Protein AF-I4C276-F1 (afdb_monomer)

Radius of gyration: 31.56 Å; Cα contacts (8 Å, |Δi|>4): 184; chains: 1; bounding box: 43×58×105 Å

Foldseek 3Di:
DDDDDDDPDDDPPPPPPPPDDVVVVVVVVVVVVVVVVVVVDFDKWKAWFQDDDDQWTWGQTPQGIWTKGFPDDDPPRDGGFIWMWTDPDDFKTKTATPDPDPPDCRDDITIITTPDDCRPVD

Sequence (122 aa):
MFSFVTSKRNGSSRALRTVGTKSLISVALLILLCVALASYGTEFDSGPIESVSNNVVLVRGNKGIYELELIGPCLWCEEGLEVLITFSGILRATLTPHVKSPDSFSPRPVHVLITRDARYEE

Secondary structure (DSSP, 8-state):
-------------------SHHHHHHHHHHHHHHHHHHT----EEEEEEEEEETTEEEEEETTEEEEEEESS--SS--TT-EEEEEE-SSSEEEEEE----SSS--PPPEEEEEEEE-TT--

Solvent-accessible surface area (backbone atoms only — not comparable to full-atom values): 7442 Å² total; per-residue (Å²): 139,84,89,86,80,89,77,90,76,77,85,77,80,77,76,78,79,88,78,61,65,73,61,52,52,52,52,52,52,51,50,52,50,50,50,57,61,64,63,69,57,74,50,69,44,41,32,32,25,72,41,75,54,97,60,34,37,33,32,46,32,81,69,32,46,34,38,30,38,47,72,62,91,66,95,77,78,46,67,67,42,45,29,35,40,40,39,65,66,92,49,29,34,32,44,32,71,64,74,90,64,96,76,85,72,81,70,78,67,42,49,28,35,50,80,39,76,38,56,83,69,128

Structure (mmCIF, N/CA/C/O backbone):
data_AF-I4C276-F1
#
_entry.id   AF-I4C276-F1
#
loop_
_atom_site.group_PDB
_atom_site.id
_atom_site.type_symbol
_atom_site.label_atom_id
_atom_site.label_alt_id
_atom_site.label_comp_id
_atom_site.label_asym_id
_atom_site.label_entity_id
_atom_site.label_seq_id
_atom_site.pdbx_PDB_ins_code
_atom_site.Cartn_x
_atom_site.Cartn_y
_atom_site.Cartn_z
_atom_site.occupancy
_atom_site.B_iso_or_equiv
_atom_site.auth_seq_id
_atom_site.auth_comp_id
_atom_site.auth_asym_id
_atom_site.auth_atom_id
_atom_site.pdbx_PDB_model_num
ATOM 1 N N . MET A 1 1 ? -15.819 38.968 92.059 1.00 43.38 1 MET A N 1
ATOM 2 C CA . MET A 1 1 ? -14.597 39.457 91.387 1.00 43.38 1 MET A CA 1
ATOM 3 C C . MET A 1 1 ? -14.548 38.803 90.011 1.00 43.38 1 MET A C 1
ATOM 5 O O . MET A 1 1 ? -14.839 37.618 89.944 1.00 43.38 1 MET A O 1
ATOM 9 N N . PHE A 1 2 ? -14.231 39.591 88.977 1.00 33.69 2 PHE A N 1
ATOM 10 C CA . PHE A 1 2 ? -14.210 39.304 87.527 1.00 33.69 2 PHE A CA 1
ATOM 11 C C . PHE A 1 2 ? -15.527 39.460 86.746 1.00 33.69 2 PHE A C 1
ATOM 13 O O . PHE A 1 2 ? -16.291 38.526 86.530 1.00 33.69 2 PHE A O 1
ATOM 20 N N . SER A 1 3 ? -15.718 40.695 86.271 1.00 34.81 3 SER A N 1
ATOM 21 C CA . SER A 1 3 ? -16.473 41.043 85.066 1.00 34.81 3 SER A CA 1
ATOM 22 C C . SER A 1 3 ? -15.794 40.462 83.822 1.00 34.81 3 SER A C 1
ATOM 24 O O . SER A 1 3 ? -14.571 40.530 83.715 1.00 34.81 3 SER A O 1
ATOM 26 N N . PHE A 1 4 ? -16.578 40.009 82.842 1.00 40.28 4 PHE A N 1
ATOM 27 C CA . PHE A 1 4 ? -16.122 39.877 81.457 1.00 40.28 4 PHE A CA 1
ATOM 28 C C . PHE A 1 4 ? -17.087 40.609 80.525 1.00 40.28 4 PHE A C 1
ATOM 30 O O . PHE A 1 4 ? -18.278 40.316 80.456 1.00 40.28 4 PHE A O 1
ATOM 37 N N . VAL A 1 5 ? -16.528 41.604 79.840 1.00 40.19 5 VAL A N 1
ATOM 38 C CA . VAL A 1 5 ? -17.129 42.405 78.774 1.00 40.19 5 VAL A CA 1
ATOM 39 C C . VAL A 1 5 ? -16.464 41.991 77.457 1.00 40.19 5 VAL A C 1
ATOM 41 O O . VAL A 1 5 ? -15.285 41.635 77.439 1.00 40.19 5 VAL A O 1
ATOM 44 N N . THR A 1 6 ? -17.199 42.190 76.357 1.00 41.62 6 THR A N 1
ATOM 45 C CA . THR A 1 6 ? -16.767 42.173 74.941 1.00 41.62 6 THR A CA 1
ATOM 46 C C . THR A 1 6 ? -16.610 40.759 74.353 1.00 41.62 6 THR A C 1
ATOM 48 O O . THR A 1 6 ? -16.309 39.815 75.060 1.00 41.62 6 THR A O 1
ATOM 51 N N . SER A 1 7 ? -16.814 40.471 73.070 1.00 41.62 7 SER A N 1
ATOM 52 C CA . SER A 1 7 ? -16.931 41.289 71.867 1.00 41.62 7 SER A CA 1
ATOM 53 C C . SER A 1 7 ? -17.555 40.394 70.789 1.00 41.62 7 SER A C 1
ATOM 55 O O . SER A 1 7 ? -16.981 39.363 70.435 1.00 41.62 7 SER A O 1
ATOM 57 N N . LYS A 1 8 ? -18.732 40.742 70.262 1.00 42.78 8 LYS A N 1
ATOM 58 C CA . LYS A 1 8 ? -19.345 40.014 69.143 1.00 42.78 8 LYS A CA 1
ATOM 59 C C . LYS A 1 8 ? -18.679 40.512 67.855 1.00 42.78 8 LYS A C 1
ATOM 61 O O . LYS A 1 8 ? -19.094 41.522 67.297 1.00 42.78 8 LYS A O 1
ATOM 66 N N . ARG A 1 9 ? -17.591 39.865 67.417 1.00 45.38 9 ARG A N 1
ATOM 67 C CA . ARG A 1 9 ? -16.954 40.182 66.127 1.00 45.38 9 ARG A CA 1
ATOM 68 C C . ARG A 1 9 ? -17.796 39.622 64.984 1.00 45.38 9 ARG A C 1
ATOM 70 O O . ARG A 1 9 ? -18.025 38.419 64.897 1.00 45.38 9 ARG A O 1
ATOM 77 N N . ASN A 1 10 ? -18.234 40.541 64.129 1.00 39.88 10 ASN A N 1
ATOM 78 C CA . ASN A 1 10 ? -18.884 40.309 62.848 1.00 39.88 10 ASN A CA 1
ATOM 79 C C . ASN A 1 10 ? -18.195 39.204 62.038 1.00 39.88 10 ASN A C 1
ATOM 81 O O . ASN A 1 10 ? -16.981 39.234 61.827 1.00 39.88 10 ASN A O 1
ATOM 85 N N . GLY A 1 11 ? -19.005 38.268 61.540 1.00 42.50 11 GLY A N 1
ATOM 86 C CA . GLY A 1 11 ? -18.604 37.299 60.532 1.00 42.50 11 GLY A CA 1
ATOM 87 C C . GLY A 1 11 ? -18.184 38.017 59.254 1.00 42.50 11 GLY A C 1
ATOM 88 O O . GLY A 1 11 ? -19.011 38.571 58.534 1.00 42.50 11 GLY A O 1
ATOM 89 N N . SER A 1 12 ? -16.883 38.012 58.979 1.00 41.97 12 SER A N 1
ATOM 90 C CA . SER A 1 12 ? -16.343 38.348 57.667 1.00 41.97 12 SER A CA 1
ATOM 91 C C . SER A 1 12 ? -16.406 37.085 56.816 1.00 41.97 12 SER A C 1
ATOM 93 O O . SER A 1 12 ? -15.503 36.247 56.841 1.00 41.97 12 SER A O 1
ATOM 95 N N . SER A 1 13 ? -17.516 36.925 56.098 1.00 44.25 13 SER A N 1
ATOM 96 C CA . SER A 1 13 ? -17.659 35.931 55.040 1.00 44.25 13 SER A CA 1
ATOM 97 C C . SER A 1 13 ? -16.625 36.224 53.956 1.00 44.25 13 SER A C 1
ATOM 99 O O . SER A 1 13 ? -16.852 37.037 53.060 1.00 44.25 13 SER A O 1
ATOM 101 N N . ARG A 1 14 ? -15.462 35.569 54.026 1.00 47.06 14 ARG A N 1
ATOM 102 C CA . ARG A 1 14 ? -14.572 35.459 52.871 1.00 47.06 14 ARG A CA 1
ATOM 103 C C . ARG A 1 14 ? -15.259 34.544 51.868 1.00 47.06 14 ARG A C 1
ATOM 105 O O . ARG A 1 14 ? -15.142 33.326 51.942 1.00 47.06 14 ARG A O 1
ATOM 112 N N . ALA A 1 15 ? -15.993 35.154 50.943 1.00 45.72 15 ALA A N 1
ATOM 113 C CA . ALA A 1 15 ? -16.385 34.520 49.700 1.00 45.72 15 ALA A CA 1
ATOM 114 C C . ALA A 1 15 ? -15.100 34.092 48.976 1.00 45.72 15 ALA A C 1
ATOM 116 O O . ALA A 1 15 ? -14.411 34.910 48.362 1.00 45.72 15 ALA A O 1
ATOM 117 N N . LEU A 1 16 ? -14.742 32.812 49.112 1.00 48.78 16 LEU A N 1
ATOM 118 C CA . LEU A 1 16 ? -13.747 32.173 48.265 1.00 48.78 16 LEU A CA 1
ATOM 119 C C . LEU A 1 16 ? -14.242 32.320 46.827 1.00 48.78 16 LEU A C 1
ATOM 121 O O . LEU A 1 16 ? -15.221 31.697 46.420 1.00 48.78 16 LEU A O 1
ATOM 125 N N . ARG A 1 17 ? -13.572 33.184 46.066 1.00 46.94 17 ARG A N 1
ATOM 126 C CA . ARG A 1 17 ? -13.732 33.296 44.620 1.00 46.94 17 ARG A CA 1
ATOM 127 C C . ARG A 1 17 ? -13.320 31.963 43.995 1.00 46.94 17 ARG A C 1
ATOM 129 O O . ARG A 1 17 ? -12.151 31.743 43.704 1.00 46.94 17 ARG A O 1
ATOM 136 N N . THR A 1 18 ? -14.279 31.073 43.769 1.00 49.44 18 THR A N 1
ATOM 137 C CA . THR A 1 18 ? -14.129 29.884 42.920 1.00 49.44 18 THR A CA 1
ATOM 138 C C . THR A 1 18 ? -14.165 30.309 41.450 1.00 49.44 18 THR A C 1
ATOM 140 O O . THR A 1 18 ? -15.097 30.000 40.713 1.00 49.44 18 THR A O 1
ATOM 143 N N . VAL A 1 19 ? -13.170 31.086 41.027 1.00 51.12 19 VAL A N 1
ATOM 144 C CA . VAL A 1 19 ? -12.975 31.510 39.635 1.00 51.12 19 VAL A CA 1
ATOM 145 C C . VAL A 1 19 ? -11.577 31.045 39.246 1.00 51.12 19 VAL A C 1
ATOM 147 O O . VAL A 1 19 ? -10.610 31.778 39.391 1.00 51.12 19 VAL A O 1
ATOM 150 N N . GLY A 1 20 ? -11.438 29.778 38.857 1.00 52.84 20 GLY A N 1
ATOM 151 C CA . GLY A 1 20 ? -10.131 29.244 38.453 1.00 52.84 20 GLY A CA 1
ATOM 152 C C . GLY A 1 20 ? -10.145 27.787 38.002 1.00 52.84 20 GLY A C 1
ATOM 153 O O . GLY A 1 20 ? -9.432 27.429 37.075 1.00 52.84 20 GLY A O 1
ATOM 154 N N . THR A 1 21 ? -11.012 26.946 38.568 1.00 55.34 21 THR A N 1
ATOM 155 C CA . THR A 1 21 ? -11.008 25.502 38.268 1.00 55.34 21 THR A CA 1
ATOM 156 C C . THR A 1 21 ? -11.700 25.148 36.951 1.00 55.34 21 THR A C 1
ATOM 158 O O . THR A 1 21 ? -11.201 24.309 36.210 1.00 55.34 21 THR A O 1
ATOM 161 N N . LYS A 1 22 ? -12.799 25.826 36.592 1.00 58.03 22 LYS A N 1
ATOM 162 C CA . LYS A 1 22 ? -13.525 25.562 35.330 1.00 58.03 22 LYS A CA 1
ATOM 163 C C . LYS A 1 22 ? -12.692 25.876 34.079 1.00 58.03 22 LYS A C 1
ATOM 165 O O . LYS A 1 22 ? -12.796 25.166 33.086 1.00 58.03 22 LYS A O 1
ATOM 170 N N . SER A 1 23 ? -11.853 26.913 34.145 1.00 63.94 23 SER A N 1
ATOM 171 C CA . SER A 1 23 ? -10.982 27.312 33.029 1.00 63.94 23 SER A CA 1
ATOM 172 C C . SER A 1 23 ? -9.857 26.296 32.807 1.00 63.94 23 SER A C 1
ATOM 174 O O . SER A 1 23 ? -9.625 25.863 31.682 1.00 63.94 23 SER A O 1
ATOM 176 N N . LEU A 1 24 ? -9.227 25.828 33.891 1.00 70.62 24 LEU A N 1
ATOM 177 C CA . LEU A 1 24 ? -8.145 24.841 33.825 1.00 70.62 24 LEU A CA 1
ATOM 178 C C . LEU A 1 24 ? -8.617 23.482 33.292 1.00 70.62 24 LEU A C 1
ATOM 180 O O . LEU A 1 24 ? -7.904 22.858 32.513 1.00 70.62 24 LEU A O 1
ATOM 184 N N . ILE A 1 25 ? -9.830 23.051 33.654 1.00 79.12 25 ILE A N 1
ATOM 185 C CA . ILE A 1 25 ? -10.415 21.802 33.140 1.00 79.12 25 ILE A CA 1
ATOM 186 C C . ILE A 1 25 ? -10.657 21.897 31.630 1.00 79.12 25 ILE A C 1
ATOM 188 O O . ILE A 1 25 ? -10.332 20.960 30.912 1.00 79.12 25 ILE A O 1
ATOM 192 N N . SER A 1 26 ? -11.175 23.030 31.142 1.00 78.25 26 SER A N 1
ATOM 193 C CA . SER A 1 26 ? -11.412 23.242 29.707 1.00 78.25 26 SER A CA 1
ATOM 194 C C . SER A 1 26 ? -10.111 23.184 28.902 1.00 78.25 26 SER A C 1
ATOM 196 O O . SER A 1 26 ? -10.035 22.489 27.892 1.00 78.25 26 SER A O 1
ATOM 198 N N . VAL A 1 27 ? -9.053 23.840 29.394 1.00 82.00 27 VAL A N 1
ATOM 199 C CA . VAL A 1 27 ? -7.726 23.813 28.758 1.00 82.00 27 VAL A CA 1
ATOM 200 C C . VAL A 1 27 ? -7.134 22.401 28.768 1.00 82.00 27 VAL A C 1
ATOM 202 O O . VAL A 1 27 ? -6.624 21.950 27.747 1.00 82.00 27 VAL A O 1
ATOM 205 N N . ALA A 1 28 ? -7.250 21.670 29.881 1.00 83.19 28 ALA A N 1
ATOM 206 C CA . ALA A 1 28 ? -6.784 20.286 29.966 1.00 83.19 28 ALA A CA 1
ATOM 207 C C . ALA A 1 28 ? -7.529 19.359 28.989 1.00 83.19 28 ALA A C 1
ATOM 209 O O . ALA A 1 28 ? -6.904 18.530 28.331 1.00 83.19 28 ALA A O 1
ATOM 210 N N . LEU A 1 29 ? -8.847 19.534 28.845 1.00 85.69 29 LEU A N 1
ATOM 211 C CA . LEU A 1 29 ? -9.659 18.778 27.888 1.00 85.69 29 LEU A CA 1
ATOM 212 C C . LEU A 1 29 ? -9.245 19.063 26.441 1.00 85.69 29 LEU A C 1
ATOM 214 O O . LEU A 1 29 ? -9.164 18.145 25.630 1.00 85.69 29 LEU A O 1
ATOM 218 N N . LEU A 1 30 ? -8.952 20.327 26.130 1.00 85.19 30 LEU A N 1
ATOM 219 C CA . LEU A 1 30 ? -8.532 20.746 24.795 1.00 85.19 30 LEU A CA 1
ATOM 220 C C . LEU A 1 30 ? -7.154 20.177 24.435 1.00 85.19 30 LEU A C 1
ATOM 222 O O . LEU A 1 30 ? -6.953 19.719 23.316 1.00 85.19 30 LEU A O 1
ATOM 226 N N . ILE A 1 31 ? -6.227 20.138 25.398 1.00 85.62 31 ILE A N 1
ATOM 227 C CA . ILE A 1 31 ? -4.912 19.508 25.223 1.00 85.62 31 ILE A CA 1
ATOM 228 C C . ILE A 1 31 ? -5.067 18.002 24.998 1.00 85.62 31 ILE A C 1
ATOM 230 O O . ILE A 1 31 ? -4.477 17.475 24.060 1.00 85.62 31 ILE A O 1
ATOM 234 N N . LEU A 1 32 ? -5.885 17.313 25.800 1.00 84.06 32 LEU A N 1
ATOM 235 C CA . LEU A 1 32 ? -6.148 15.880 25.620 1.00 84.06 32 LEU A CA 1
ATOM 236 C C . LEU A 1 32 ? -6.761 15.579 24.247 1.00 84.06 32 LEU A C 1
ATOM 238 O O . LEU A 1 32 ? -6.354 14.619 23.597 1.00 84.06 32 LEU A O 1
ATOM 242 N N . LEU A 1 33 ? -7.684 16.421 23.776 1.00 83.62 33 LEU A N 1
ATOM 243 C CA . LEU A 1 33 ? -8.277 16.293 22.446 1.00 83.62 33 LEU A CA 1
ATOM 244 C C . LEU A 1 33 ? -7.241 16.514 21.334 1.00 83.62 33 LEU A C 1
ATOM 246 O O . LEU A 1 33 ? -7.181 15.728 20.392 1.00 83.62 33 LEU A O 1
ATOM 250 N N . CYS A 1 34 ? -6.396 17.541 21.451 1.00 79.38 34 CYS A N 1
ATOM 251 C CA . CYS A 1 34 ? -5.316 17.794 20.496 1.00 79.38 34 CYS A CA 1
ATOM 252 C C . CYS A 1 34 ? -4.296 16.649 20.464 1.00 79.38 34 CYS A C 1
ATOM 254 O O . CYS A 1 34 ? -3.847 16.275 19.386 1.00 79.38 34 CYS A O 1
ATOM 256 N N . VAL A 1 35 ? -3.954 16.067 21.618 1.00 77.50 35 VAL A N 1
ATOM 257 C CA . VAL A 1 35 ? -3.059 14.902 21.700 1.00 77.50 35 VAL A CA 1
ATOM 258 C C . VAL A 1 35 ? -3.708 13.675 21.060 1.00 77.50 35 VAL A C 1
ATOM 260 O O . VAL A 1 35 ? -3.051 12.997 20.278 1.00 77.50 35 VAL A O 1
ATOM 263 N N . ALA A 1 36 ? -4.998 13.429 21.310 1.00 69.31 36 ALA A N 1
ATOM 264 C CA . ALA A 1 36 ? -5.733 12.330 20.685 1.00 69.31 36 ALA A CA 1
ATOM 265 C C . ALA A 1 36 ? -5.791 12.469 19.151 1.00 69.31 36 ALA A C 1
ATOM 267 O O . ALA A 1 36 ? -5.584 11.495 18.430 1.00 69.31 36 ALA A O 1
ATOM 268 N N . LEU A 1 37 ? -6.002 13.687 18.644 1.00 69.75 37 LEU A N 1
ATOM 269 C CA . LEU A 1 37 ? -5.994 13.981 17.208 1.00 69.75 37 LEU A CA 1
ATOM 270 C C . LEU A 1 37 ? -4.589 13.872 16.599 1.00 69.75 37 LEU A C 1
ATOM 272 O O . LEU A 1 37 ? -4.445 13.334 15.507 1.00 69.75 37 LEU A O 1
ATOM 276 N N . ALA A 1 38 ? -3.553 14.330 17.306 1.00 64.00 38 ALA A N 1
ATOM 277 C CA . ALA A 1 38 ? -2.164 14.203 16.866 1.00 64.00 38 ALA A CA 1
ATOM 278 C C . ALA A 1 38 ? -1.667 12.746 16.891 1.00 64.00 38 ALA A C 1
ATOM 280 O O . ALA A 1 38 ? -0.769 12.393 16.132 1.00 64.00 38 ALA A O 1
ATOM 281 N N . SER A 1 39 ? -2.256 11.897 17.742 1.00 56.91 39 SER A N 1
ATOM 282 C CA . SER A 1 39 ? -1.941 10.468 17.832 1.00 56.91 39 SER A CA 1
ATOM 283 C C . SER A 1 39 ? -2.625 9.593 16.783 1.00 56.91 39 SER A C 1
ATOM 285 O O . SER A 1 39 ? -2.352 8.395 16.757 1.00 56.91 39 SER A O 1
ATOM 287 N N . TYR A 1 40 ? -3.440 10.158 15.880 1.00 55.53 40 TYR A N 1
ATOM 288 C CA . TYR A 1 40 ? -3.730 9.508 14.595 1.00 55.53 40 TYR A CA 1
ATOM 289 C C . TYR A 1 40 ? -2.452 9.545 13.746 1.00 55.53 40 TYR A C 1
ATOM 291 O O . TYR A 1 40 ? -2.325 10.289 12.775 1.00 55.53 40 TYR A O 1
ATOM 299 N N . GLY A 1 41 ? -1.451 8.794 14.201 1.00 55.72 41 GLY A N 1
ATOM 300 C CA . GLY A 1 41 ? -0.178 8.642 13.535 1.00 55.72 41 GLY A CA 1
ATOM 301 C C . GLY A 1 41 ? -0.392 7.969 12.192 1.00 55.72 41 GLY A C 1
ATOM 302 O O . GLY A 1 41 ? -1.267 7.120 12.026 1.00 55.72 41 GLY A O 1
ATOM 303 N N . THR A 1 42 ? 0.429 8.354 11.226 1.00 65.56 42 THR A N 1
ATOM 304 C CA . THR A 1 42 ? 0.607 7.590 9.998 1.00 65.56 42 THR A CA 1
ATOM 305 C C . THR A 1 42 ? 1.114 6.210 10.384 1.00 65.56 42 THR A C 1
ATOM 307 O O . THR A 1 42 ? 2.287 6.043 10.730 1.00 65.56 42 THR A O 1
ATOM 310 N N . GLU A 1 43 ? 0.220 5.228 10.388 1.00 85.62 43 GLU A N 1
ATOM 311 C CA . GLU A 1 43 ? 0.632 3.841 10.493 1.00 85.62 43 GLU A CA 1
ATOM 312 C C . GLU A 1 43 ? 1.467 3.488 9.264 1.00 85.62 43 GLU A C 1
ATOM 314 O O . GLU A 1 43 ? 1.244 3.992 8.158 1.00 85.62 43 GLU A O 1
ATOM 319 N N . PHE A 1 44 ? 2.430 2.599 9.461 1.00 90.19 44 PHE A N 1
ATOM 320 C CA . PHE A 1 44 ? 3.186 2.012 8.373 1.00 90.19 44 PHE A CA 1
ATOM 321 C C . PHE A 1 44 ? 3.326 0.509 8.578 1.00 90.19 44 PHE A C 1
ATOM 323 O O . PHE A 1 44 ? 3.219 -0.006 9.702 1.00 90.19 44 PHE A O 1
ATOM 330 N N . ASP A 1 45 ? 3.548 -0.180 7.473 1.00 92.94 45 ASP A N 1
ATOM 331 C CA . ASP A 1 45 ? 3.979 -1.568 7.426 1.00 92.94 45 ASP A CA 1
ATOM 332 C C . ASP A 1 45 ? 5.001 -1.726 6.299 1.00 92.94 45 ASP A C 1
ATOM 334 O O . ASP A 1 45 ? 5.115 -0.858 5.434 1.00 92.94 45 ASP A O 1
ATOM 338 N N . SER A 1 46 ? 5.772 -2.801 6.309 1.00 93.25 46 SER A N 1
ATOM 339 C CA . SER A 1 46 ? 6.729 -3.094 5.250 1.00 93.25 46 SER A CA 1
ATOM 340 C C . SER A 1 46 ? 6.737 -4.572 4.933 1.00 93.25 46 SER A C 1
ATOM 342 O O . SER A 1 46 ? 6.459 -5.395 5.804 1.00 93.25 46 SER A O 1
ATOM 344 N N . GLY A 1 47 ? 7.076 -4.887 3.696 1.00 94.75 47 GLY A N 1
ATOM 345 C CA . GLY A 1 47 ? 7.275 -6.254 3.258 1.00 94.75 47 GLY A CA 1
ATOM 346 C C . GLY A 1 47 ? 7.402 -6.349 1.744 1.00 94.75 47 GLY A C 1
ATOM 347 O O . GLY A 1 47 ? 7.311 -5.329 1.048 1.00 94.75 47 GLY A O 1
ATOM 348 N N . PRO A 1 48 ? 7.616 -7.562 1.224 1.00 95.44 48 PRO A N 1
ATOM 349 C CA . PRO A 1 48 ? 7.773 -7.782 -0.200 1.00 95.44 48 PRO A CA 1
ATOM 350 C C . PRO A 1 48 ? 6.433 -7.748 -0.940 1.00 95.44 48 PRO A C 1
ATOM 352 O O . PRO A 1 48 ? 5.386 -8.162 -0.428 1.00 95.44 48 PRO A O 1
ATOM 355 N N . ILE A 1 49 ? 6.486 -7.310 -2.197 1.00 96.12 49 ILE A N 1
ATOM 356 C CA . ILE A 1 49 ? 5.415 -7.539 -3.169 1.00 96.12 49 ILE A CA 1
ATOM 357 C C . ILE A 1 49 ? 5.358 -9.042 -3.481 1.00 96.12 49 ILE A C 1
ATOM 359 O O . ILE A 1 49 ? 6.341 -9.611 -3.948 1.00 96.12 49 ILE A O 1
ATOM 363 N N . GLU A 1 50 ? 4.218 -9.692 -3.248 1.00 96.12 50 GLU A N 1
ATOM 364 C CA . GLU A 1 50 ? 4.034 -11.115 -3.575 1.00 96.12 50 GLU A CA 1
ATOM 365 C C . GLU A 1 50 ? 3.570 -11.325 -5.015 1.00 96.12 50 GLU A C 1
ATOM 367 O O . GLU A 1 50 ? 3.938 -12.319 -5.629 1.00 96.12 50 GLU A O 1
ATOM 372 N N . SER A 1 51 ? 2.729 -10.424 -5.534 1.00 95.81 51 SER A N 1
ATOM 373 C CA . SER A 1 51 ? 2.218 -10.508 -6.905 1.00 95.81 51 SER A CA 1
ATOM 374 C C . SER A 1 51 ? 1.785 -9.148 -7.447 1.00 95.81 51 SER A C 1
ATOM 376 O O . SER A 1 51 ? 1.369 -8.265 -6.688 1.00 95.81 51 SER A O 1
ATOM 378 N N . VAL A 1 52 ? 1.864 -8.987 -8.770 1.00 94.88 52 VAL A N 1
ATOM 379 C CA . VAL A 1 52 ? 1.367 -7.810 -9.501 1.00 94.88 52 VAL A CA 1
ATOM 380 C C . VAL A 1 52 ? 0.484 -8.282 -10.655 1.00 94.88 52 VAL A C 1
ATOM 382 O O . VAL A 1 52 ? 0.958 -8.927 -11.585 1.00 94.88 52 VAL A O 1
ATOM 385 N N . SER A 1 53 ? -0.809 -7.958 -10.618 1.00 93.69 53 SER A N 1
ATOM 386 C CA . SER A 1 53 ? -1.782 -8.388 -11.628 1.00 93.69 53 SER A CA 1
ATOM 387 C C . SER A 1 53 ? -2.816 -7.304 -11.900 1.00 93.69 53 SER A C 1
ATOM 389 O O . SER A 1 53 ? -3.538 -6.901 -10.998 1.00 93.69 53 SER A O 1
ATOM 391 N N . ASN A 1 54 ? -2.921 -6.841 -13.151 1.00 87.00 54 ASN A N 1
ATOM 392 C CA . ASN A 1 54 ? -3.991 -5.947 -13.624 1.00 87.00 54 ASN A CA 1
ATOM 393 C C . ASN A 1 54 ? -4.309 -4.768 -12.677 1.00 87.00 54 ASN A C 1
ATOM 395 O O . ASN A 1 54 ? -5.453 -4.581 -12.274 1.00 87.00 54 ASN A O 1
ATOM 399 N N . ASN A 1 55 ? -3.292 -3.967 -12.341 1.00 93.75 55 ASN A N 1
ATOM 400 C CA . ASN A 1 55 ? -3.345 -2.838 -11.395 1.00 93.75 55 ASN A CA 1
ATOM 401 C C . ASN A 1 55 ? -3.561 -3.205 -9.922 1.00 93.75 55 ASN A C 1
ATOM 403 O O . ASN A 1 55 ? -3.616 -2.308 -9.090 1.00 93.75 55 ASN A O 1
ATOM 407 N N . VAL A 1 56 ? -3.634 -4.484 -9.579 1.00 95.25 56 VAL A N 1
ATOM 408 C CA . VAL A 1 56 ? -3.653 -4.959 -8.199 1.00 95.25 56 VAL A CA 1
ATOM 409 C C . VAL A 1 56 ? -2.256 -5.430 -7.816 1.00 95.25 56 VAL A C 1
ATOM 411 O O . VAL A 1 56 ? -1.594 -6.151 -8.564 1.00 95.25 56 VAL A O 1
ATOM 414 N N . VAL A 1 57 ? -1.800 -5.003 -6.647 1.00 96.25 57 VAL A N 1
ATOM 415 C CA . VAL A 1 57 ? -0.543 -5.415 -6.032 1.00 96.25 57 VAL A CA 1
ATOM 416 C C . VAL A 1 57 ? -0.878 -6.088 -4.716 1.00 96.25 57 VAL A C 1
ATOM 418 O O . VAL A 1 57 ? -1.568 -5.511 -3.874 1.00 96.25 57 VAL A O 1
ATOM 421 N N . LEU A 1 58 ? -0.373 -7.301 -4.535 1.00 96.56 58 LEU A N 1
ATOM 422 C CA . LEU A 1 58 ? -0.454 -7.994 -3.262 1.00 96.56 58 LEU A CA 1
ATOM 423 C C . LEU A 1 58 ? 0.858 -7.789 -2.511 1.00 96.56 58 LEU A C 1
ATOM 425 O O . LEU A 1 58 ? 1.927 -8.092 -3.042 1.00 96.56 58 LEU A O 1
ATOM 429 N N . VAL A 1 59 ? 0.787 -7.282 -1.286 1.00 96.31 59 VAL A N 1
ATOM 430 C CA . VAL A 1 59 ? 1.963 -7.068 -0.434 1.00 96.31 59 VAL A CA 1
ATOM 431 C C . VAL A 1 59 ? 1.792 -7.864 0.846 1.00 96.31 59 VAL A C 1
ATOM 433 O O . VAL A 1 59 ? 0.793 -7.697 1.5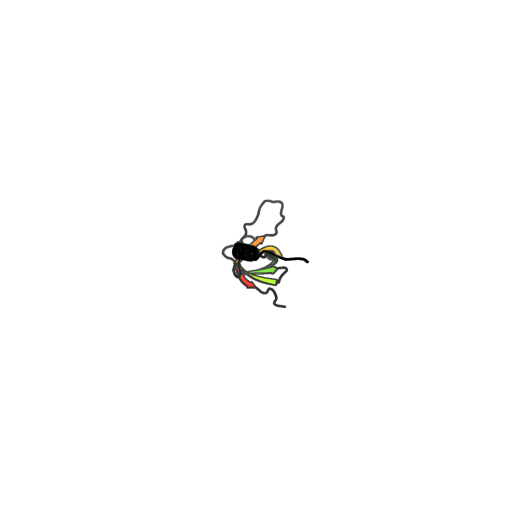47 1.00 96.31 59 VAL A O 1
ATOM 436 N N . ARG A 1 60 ? 2.773 -8.705 1.181 1.00 95.31 60 ARG A N 1
ATOM 437 C CA . ARG A 1 60 ? 2.832 -9.368 2.487 1.00 95.31 60 ARG A CA 1
ATOM 438 C C . ARG A 1 60 ? 3.652 -8.501 3.420 1.00 95.31 60 ARG A C 1
ATOM 440 O O . ARG A 1 60 ? 4.872 -8.607 3.452 1.00 95.31 60 ARG A O 1
ATOM 447 N N . GLY A 1 61 ? 2.979 -7.620 4.149 1.00 92.88 61 GLY A N 1
ATOM 448 C CA . GLY A 1 61 ? 3.632 -6.838 5.188 1.00 92.88 61 GLY A CA 1
ATOM 449 C C . GLY A 1 61 ? 3.848 -7.643 6.468 1.00 92.88 61 GLY A C 1
ATOM 450 O O . GLY A 1 61 ? 3.357 -8.763 6.625 1.00 92.88 61 GLY A O 1
ATOM 451 N N . ASN A 1 62 ? 4.555 -7.050 7.424 1.00 91.56 62 ASN A N 1
ATOM 452 C CA . ASN A 1 62 ? 4.814 -7.674 8.719 1.00 91.56 62 ASN A CA 1
ATOM 453 C C . ASN A 1 62 ? 3.547 -7.839 9.570 1.00 91.56 62 ASN A C 1
ATOM 455 O O . ASN A 1 62 ? 3.529 -8.671 10.475 1.00 91.56 62 ASN A O 1
ATOM 459 N N . LYS A 1 63 ? 2.500 -7.039 9.325 1.00 90.44 63 LYS A N 1
ATOM 460 C CA . LYS A 1 63 ? 1.240 -7.080 10.088 1.00 90.44 63 LYS A CA 1
ATOM 461 C C . LYS A 1 63 ? 0.121 -7.856 9.386 1.00 90.44 63 LYS A C 1
ATOM 463 O O . LYS A 1 63 ? -0.916 -8.078 10.006 1.00 90.44 63 LYS A O 1
ATOM 468 N N . GLY A 1 64 ? 0.293 -8.238 8.120 1.00 91.81 64 GLY A N 1
ATOM 469 C CA . GLY A 1 64 ? -0.738 -8.934 7.351 1.00 91.81 64 GLY A CA 1
ATOM 470 C C . GLY A 1 64 ? -0.509 -8.894 5.842 1.00 91.81 64 GLY A C 1
ATOM 471 O O . GLY A 1 64 ? 0.519 -8.417 5.359 1.00 91.81 64 GLY A O 1
ATOM 472 N N . ILE A 1 65 ? -1.490 -9.399 5.096 1.00 93.69 65 ILE A N 1
ATOM 473 C CA . ILE A 1 65 ? -1.501 -9.367 3.631 1.00 93.69 65 ILE A CA 1
ATOM 474 C C . ILE A 1 65 ? -2.443 -8.254 3.169 1.00 93.69 65 ILE A C 1
ATOM 476 O O . ILE A 1 65 ? -3.578 -8.148 3.637 1.00 93.69 65 ILE A O 1
ATOM 480 N N . TYR A 1 66 ? -1.972 -7.436 2.234 1.00 94.44 66 TYR A N 1
ATOM 481 C CA . TYR A 1 66 ? -2.715 -6.309 1.687 1.00 94.44 66 TYR A CA 1
ATOM 482 C C . TYR A 1 66 ? -2.948 -6.506 0.201 1.00 94.44 66 TYR A C 1
ATOM 484 O O . TYR A 1 66 ? -2.002 -6.737 -0.554 1.00 94.44 66 TYR A O 1
ATOM 492 N N . GLU A 1 67 ? -4.199 -6.354 -0.213 1.00 95.69 67 GLU A N 1
ATOM 493 C CA . GLU A 1 67 ? -4.566 -6.227 -1.616 1.00 95.69 67 GLU A CA 1
ATOM 494 C C . GLU A 1 67 ? -4.749 -4.739 -1.919 1.00 95.69 67 GLU A C 1
ATOM 496 O O . GLU A 1 67 ? -5.559 -4.049 -1.287 1.00 95.69 67 GLU A O 1
ATOM 501 N N . LEU A 1 68 ? -3.920 -4.229 -2.827 1.00 96.12 68 LEU A N 1
ATOM 502 C CA . LEU A 1 68 ? -3.772 -2.804 -3.087 1.00 96.12 68 LEU A CA 1
ATOM 503 C C . LEU A 1 68 ? -4.041 -2.518 -4.564 1.00 96.12 68 LEU A C 1
ATOM 505 O O . LEU A 1 68 ? -3.357 -3.047 -5.434 1.00 96.12 68 LEU A O 1
ATOM 509 N N . GLU A 1 69 ? -4.995 -1.645 -4.860 1.00 97.06 69 GLU A N 1
ATOM 510 C CA . GLU A 1 69 ? -5.275 -1.186 -6.220 1.00 97.06 69 GLU A CA 1
ATOM 511 C C . GLU A 1 69 ? -4.455 0.074 -6.534 1.00 97.06 69 GLU A C 1
ATOM 513 O O . GLU A 1 69 ? -4.505 1.076 -5.817 1.00 97.06 69 GLU A O 1
ATOM 518 N N . LEU A 1 70 ? -3.683 0.037 -7.615 1.00 95.06 70 LEU A N 1
ATOM 519 C CA . LEU A 1 70 ? -2.816 1.121 -8.059 1.00 95.06 70 LEU A CA 1
ATOM 520 C C . LEU A 1 70 ? -3.625 2.283 -8.649 1.00 95.06 70 LEU A C 1
ATOM 522 O O . LEU A 1 70 ? -4.370 2.122 -9.616 1.00 95.06 70 LEU A O 1
ATOM 526 N N . ILE A 1 71 ? -3.386 3.499 -8.150 1.00 93.19 71 ILE A N 1
ATOM 527 C CA . ILE A 1 71 ? -3.938 4.733 -8.726 1.00 93.19 71 ILE A CA 1
ATOM 528 C C . ILE A 1 71 ? -2.965 5.254 -9.796 1.00 93.19 71 ILE A C 1
ATOM 530 O O . ILE A 1 71 ? -2.318 6.290 -9.637 1.00 93.19 71 ILE A O 1
ATOM 534 N N . GLY A 1 72 ? -2.828 4.497 -10.887 1.00 88.75 72 GLY A N 1
ATOM 535 C CA . GLY A 1 72 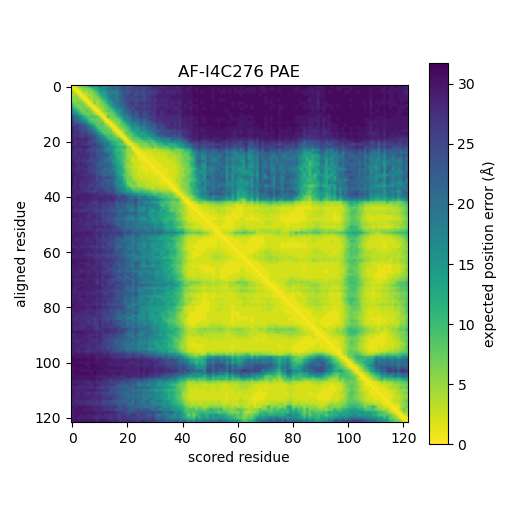? -1.942 4.807 -12.014 1.00 88.75 72 GLY A CA 1
ATOM 536 C C . GLY A 1 72 ? -0.818 3.785 -12.227 1.00 88.75 72 GLY A C 1
ATOM 537 O O . GLY A 1 72 ? -0.727 2.794 -11.507 1.00 88.75 72 GLY A O 1
ATOM 538 N N . PRO A 1 73 ? 0.041 3.991 -13.241 1.00 88.19 73 PRO A N 1
ATOM 539 C CA . PRO A 1 73 ? 1.083 3.029 -13.581 1.00 88.19 73 PRO A CA 1
ATOM 540 C C . PRO A 1 73 ? 2.171 2.972 -12.501 1.00 88.19 73 PRO A C 1
ATOM 542 O O . PRO A 1 73 ? 2.723 4.002 -12.111 1.00 88.19 73 PRO A O 1
ATOM 545 N N . CYS A 1 74 ? 2.537 1.760 -12.080 1.00 91.00 74 CYS A N 1
ATOM 546 C CA . CYS A 1 74 ? 3.697 1.522 -11.225 1.00 91.00 74 CYS A CA 1
ATOM 547 C C . CYS A 1 74 ? 4.841 0.920 -12.047 1.00 91.00 74 CYS A C 1
ATOM 549 O O . CYS A 1 74 ? 4.826 -0.261 -12.375 1.00 91.00 74 CYS A O 1
ATOM 551 N N . LEU A 1 75 ? 5.837 1.740 -12.391 1.00 89.69 75 LEU A N 1
ATOM 552 C CA . LEU A 1 75 ? 6.959 1.332 -13.254 1.00 89.69 75 LEU A CA 1
ATOM 553 C C . LEU A 1 75 ? 8.019 0.480 -12.545 1.00 89.69 75 LEU A C 1
ATOM 555 O O . LEU A 1 75 ? 8.927 -0.026 -13.193 1.00 89.69 75 LEU A O 1
ATOM 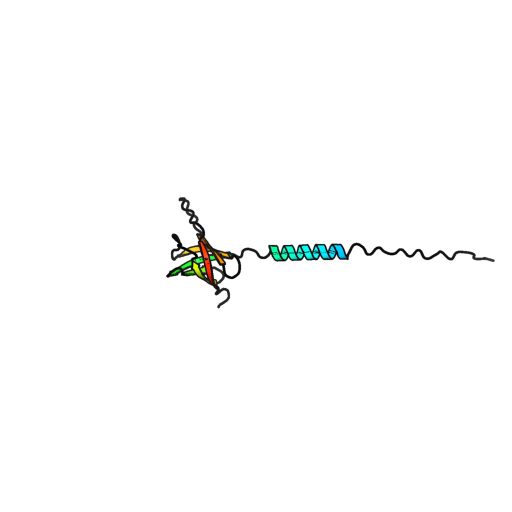559 N N . TRP A 1 76 ? 7.935 0.385 -11.223 1.00 91.19 76 TRP A N 1
ATOM 56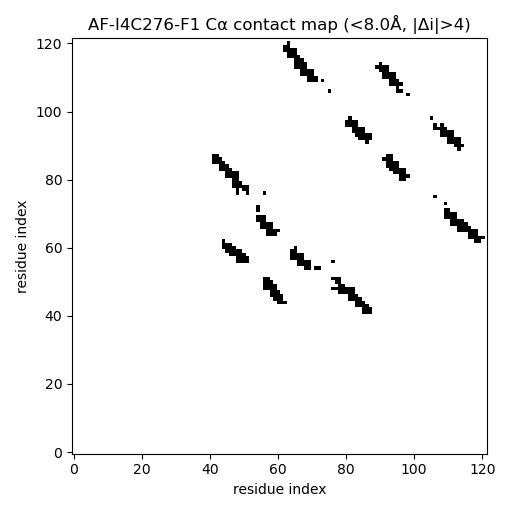0 C CA . TRP A 1 76 ? 8.916 -0.291 -10.381 1.00 91.19 76 TRP A CA 1
ATOM 561 C C . TRP A 1 76 ? 8.294 -1.404 -9.531 1.00 91.19 76 TRP A C 1
ATOM 563 O O . TRP A 1 76 ? 9.019 -2.057 -8.792 1.00 91.19 76 TRP A O 1
ATOM 573 N N . CYS A 1 77 ? 6.974 -1.618 -9.600 1.00 91.31 77 CYS A N 1
ATOM 574 C CA . CYS A 1 77 ? 6.320 -2.694 -8.858 1.00 91.31 77 CYS A CA 1
ATOM 575 C C . CYS A 1 77 ? 6.689 -4.032 -9.498 1.00 91.31 77 CYS A C 1
ATOM 577 O O . CYS A 1 77 ? 6.220 -4.350 -10.589 1.00 91.31 77 CYS A O 1
ATOM 579 N N . GLU A 1 78 ? 7.517 -4.799 -8.802 1.00 92.25 78 GLU A N 1
ATOM 580 C CA . GLU A 1 78 ? 7.997 -6.113 -9.216 1.00 92.25 78 GLU A CA 1
ATOM 581 C C . GLU A 1 78 ? 7.884 -7.082 -8.036 1.00 92.25 78 GLU A C 1
ATOM 583 O O . GLU A 1 78 ? 8.039 -6.682 -6.880 1.00 92.25 78 GLU A O 1
ATOM 588 N N . GLU A 1 79 ? 7.591 -8.350 -8.321 1.00 94.56 79 GLU A N 1
ATOM 589 C CA . GLU A 1 79 ? 7.531 -9.400 -7.303 1.00 94.56 79 GLU A CA 1
ATOM 590 C C . GLU A 1 79 ? 8.871 -9.534 -6.564 1.00 94.56 79 GLU A C 1
ATOM 592 O O . GLU A 1 79 ? 9.948 -9.479 -7.153 1.00 94.56 79 GLU A O 1
ATOM 597 N N . GLY A 1 80 ? 8.806 -9.696 -5.244 1.00 92.06 80 GLY A N 1
ATOM 598 C CA . GLY A 1 80 ? 9.966 -9.772 -4.359 1.00 92.06 80 GLY A CA 1
ATOM 599 C C . GLY A 1 80 ? 10.578 -8.421 -3.978 1.00 92.06 80 GLY A C 1
ATOM 600 O O . GLY A 1 80 ? 11.447 -8.391 -3.105 1.00 92.06 80 GLY A O 1
ATOM 601 N N . LEU A 1 81 ? 10.137 -7.302 -4.567 1.00 91.38 81 LEU A N 1
ATOM 602 C CA . LEU A 1 81 ? 10.627 -5.984 -4.174 1.00 91.38 81 LEU A CA 1
ATOM 603 C C . LEU A 1 81 ? 10.092 -5.595 -2.791 1.00 91.38 81 LEU A C 1
ATOM 605 O O . LEU A 1 81 ? 8.883 -5.568 -2.562 1.00 91.38 81 LEU A O 1
ATOM 609 N N . GLU A 1 82 ? 11.003 -5.230 -1.892 1.00 93.19 82 GLU A N 1
ATOM 610 C CA . GLU A 1 82 ? 10.659 -4.740 -0.559 1.00 93.19 82 GLU A CA 1
ATOM 611 C C . GLU A 1 82 ? 10.071 -3.323 -0.640 1.00 93.19 82 GLU A C 1
ATOM 613 O O . GLU A 1 82 ? 10.676 -2.412 -1.220 1.00 93.19 82 GLU A O 1
ATOM 618 N N . VAL A 1 83 ? 8.903 -3.117 -0.032 1.00 94.44 83 VAL A N 1
ATOM 619 C CA . VAL A 1 83 ? 8.198 -1.831 -0.027 1.00 94.44 83 VAL A CA 1
ATOM 620 C C . VAL A 1 83 ? 7.781 -1.415 1.379 1.00 94.44 83 VAL A C 1
ATOM 622 O O . VAL A 1 83 ? 7.539 -2.233 2.262 1.00 94.44 83 VAL A O 1
ATOM 625 N N . LEU A 1 84 ? 7.669 -0.105 1.574 1.00 94.50 84 LEU A N 1
ATOM 626 C CA . LEU A 1 84 ? 7.042 0.530 2.720 1.00 94.50 84 LEU A CA 1
ATOM 627 C C . LEU A 1 84 ? 5.627 0.967 2.330 1.00 94.50 84 LEU A C 1
ATOM 629 O O . LEU A 1 84 ? 5.443 1.751 1.396 1.00 94.50 84 LEU A O 1
ATOM 633 N N . ILE A 1 85 ? 4.639 0.500 3.083 1.00 94.00 85 ILE A N 1
ATOM 634 C CA . ILE A 1 85 ? 3.235 0.888 2.993 1.00 94.00 85 ILE A CA 1
ATOM 635 C C . ILE A 1 85 ? 2.995 1.983 4.029 1.00 94.00 85 ILE A C 1
ATOM 637 O O . ILE A 1 85 ? 3.094 1.739 5.228 1.00 94.00 85 ILE A O 1
ATOM 641 N N . THR A 1 86 ? 2.683 3.199 3.586 1.00 93.88 86 THR A N 1
ATOM 642 C CA . THR A 1 86 ? 2.288 4.300 4.481 1.00 93.88 86 THR A CA 1
ATOM 643 C C . THR A 1 86 ? 0.786 4.512 4.390 1.00 93.88 86 THR A C 1
ATOM 645 O O . THR A 1 86 ? 0.288 4.913 3.336 1.00 93.88 86 THR A O 1
ATOM 648 N N . PHE A 1 87 ? 0.063 4.259 5.478 1.00 91.25 87 PHE A N 1
ATOM 649 C CA . PHE A 1 87 ? -1.392 4.371 5.518 1.00 91.25 87 PHE A CA 1
ATOM 650 C C . PHE A 1 87 ? -1.818 5.836 5.676 1.00 91.25 87 PHE A C 1
ATOM 652 O O . PHE A 1 87 ? -1.343 6.561 6.552 1.00 91.25 87 PHE A O 1
ATOM 659 N N . SER A 1 88 ? -2.736 6.278 4.819 1.00 89.62 88 SER A N 1
ATOM 660 C CA . SER A 1 88 ? -3.330 7.618 4.824 1.00 89.62 88 SER A CA 1
ATOM 661 C C . SER A 1 88 ? -4.840 7.495 5.034 1.00 89.62 88 SER A C 1
ATOM 663 O O . SER A 1 88 ? -5.658 7.786 4.161 1.00 89.62 88 SER A O 1
ATOM 665 N N . GLY A 1 89 ? -5.211 6.998 6.214 1.00 84.12 89 GLY A N 1
ATOM 666 C CA . GLY A 1 89 ? -6.582 6.623 6.549 1.00 84.12 89 GLY A CA 1
ATOM 667 C C . GLY A 1 89 ? -6.892 5.161 6.221 1.00 84.12 89 GLY A C 1
ATOM 668 O O . GLY A 1 89 ? -5.993 4.345 6.058 1.00 84.12 89 GLY A O 1
ATOM 669 N N . ILE A 1 90 ? -8.186 4.836 6.155 1.00 85.31 90 ILE A N 1
ATOM 670 C CA . ILE A 1 90 ? -8.680 3.446 6.120 1.00 85.31 90 ILE A CA 1
ATOM 671 C C . ILE A 1 90 ? -8.549 2.807 4.729 1.00 85.31 90 ILE A C 1
ATOM 673 O O . ILE A 1 90 ? -8.326 1.612 4.617 1.00 85.31 90 ILE A O 1
ATOM 677 N N . LEU A 1 91 ? -8.698 3.600 3.664 1.00 90.31 91 LEU A N 1
ATOM 678 C CA . LEU A 1 91 ? -8.819 3.097 2.286 1.00 90.31 91 LEU A CA 1
ATOM 679 C C . LEU A 1 91 ? -7.665 3.515 1.377 1.00 90.31 91 LEU A C 1
ATOM 681 O O . LEU A 1 91 ? -7.68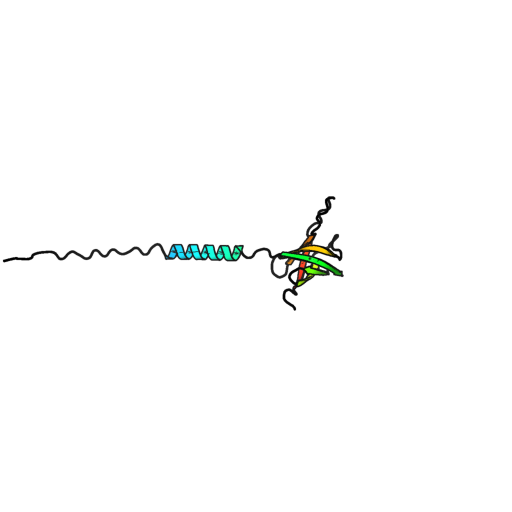5 3.221 0.187 1.00 90.31 91 LEU A O 1
ATOM 685 N N . ARG A 1 92 ? -6.697 4.272 1.894 1.00 92.88 92 ARG A N 1
ATOM 686 C CA . ARG A 1 92 ? -5.623 4.851 1.086 1.00 92.88 92 ARG A CA 1
ATOM 687 C C . ARG A 1 92 ? -4.288 4.537 1.713 1.00 92.88 92 ARG A C 1
ATOM 689 O O . ARG A 1 92 ? -4.105 4.711 2.916 1.00 92.88 92 ARG A O 1
ATOM 696 N N . ALA A 1 93 ? -3.340 4.174 0.871 1.00 94.25 93 ALA A N 1
ATOM 697 C CA . ALA A 1 93 ? -1.953 4.057 1.259 1.00 94.25 93 ALA A CA 1
ATOM 698 C C . ALA A 1 93 ? -1.046 4.613 0.164 1.00 94.25 93 ALA A C 1
ATOM 700 O O . ALA A 1 93 ? -1.474 4.989 -0.930 1.00 94.25 93 ALA A O 1
ATOM 701 N N . THR A 1 94 ? 0.231 4.716 0.490 1.00 95.06 94 THR A N 1
ATOM 702 C CA . THR A 1 94 ? 1.286 5.013 -0.468 1.00 95.06 94 THR A CA 1
ATOM 703 C C . THR A 1 94 ? 2.343 3.928 -0.361 1.00 95.06 94 THR A C 1
ATOM 705 O O . THR A 1 94 ? 2.817 3.643 0.738 1.00 95.06 94 THR A O 1
ATOM 708 N N . LEU A 1 95 ? 2.699 3.334 -1.497 1.00 94.31 95 LEU A N 1
ATOM 709 C CA . LEU A 1 95 ? 3.800 2.392 -1.618 1.00 94.31 95 LEU A CA 1
ATOM 710 C C . LEU A 1 95 ? 5.081 3.154 -1.932 1.00 94.31 95 LEU A C 1
ATOM 712 O O . LEU A 1 95 ? 5.144 3.910 -2.903 1.00 94.31 95 LEU A O 1
ATOM 716 N N . THR A 1 96 ? 6.101 2.949 -1.108 1.00 93.12 96 THR A N 1
ATOM 717 C CA . THR A 1 96 ? 7.442 3.496 -1.313 1.00 93.12 96 THR A CA 1
ATOM 718 C C . THR A 1 96 ? 8.431 2.340 -1.423 1.00 93.12 96 THR A C 1
ATOM 720 O O . THR A 1 96 ? 8.438 1.479 -0.550 1.00 93.12 96 THR A O 1
ATOM 723 N N . PRO A 1 97 ? 9.278 2.289 -2.454 1.00 91.00 97 PRO A N 1
ATOM 724 C CA . PRO A 1 97 ? 10.274 1.232 -2.595 1.00 91.00 97 PRO A CA 1
ATOM 725 C C . PRO A 1 97 ? 11.327 1.332 -1.484 1.00 91.00 97 PRO A C 1
ATOM 727 O O . PRO A 1 97 ? 11.899 2.396 -1.245 1.00 91.00 97 PRO A O 1
ATOM 730 N N . HIS A 1 98 ? 11.632 0.215 -0.826 1.00 82.62 98 HIS A N 1
ATOM 731 C CA . HIS A 1 98 ? 12.670 0.115 0.202 1.00 82.62 98 HIS A CA 1
ATOM 732 C C . HIS A 1 98 ? 14.042 -0.174 -0.4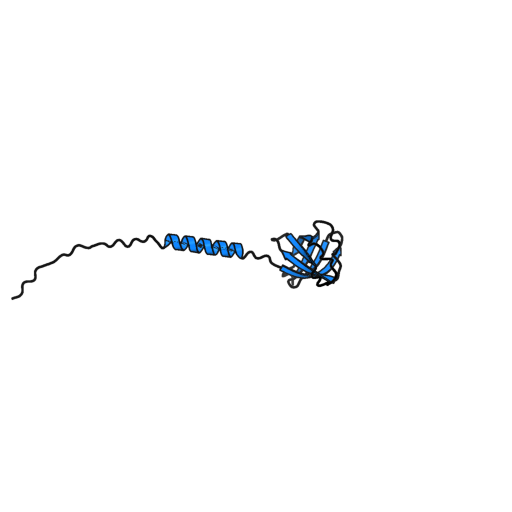36 1.00 82.62 98 HIS A C 1
ATOM 734 O O . HIS A 1 98 ? 14.797 -1.050 -0.017 1.00 82.62 98 HIS A O 1
ATOM 740 N N . VAL A 1 99 ? 14.376 0.547 -1.508 1.00 72.50 99 VAL A N 1
ATOM 741 C CA . VAL A 1 99 ? 15.626 0.340 -2.244 1.00 72.50 99 VAL A CA 1
ATOM 742 C C . VAL A 1 99 ? 16.716 1.237 -1.659 1.00 72.50 99 VAL A C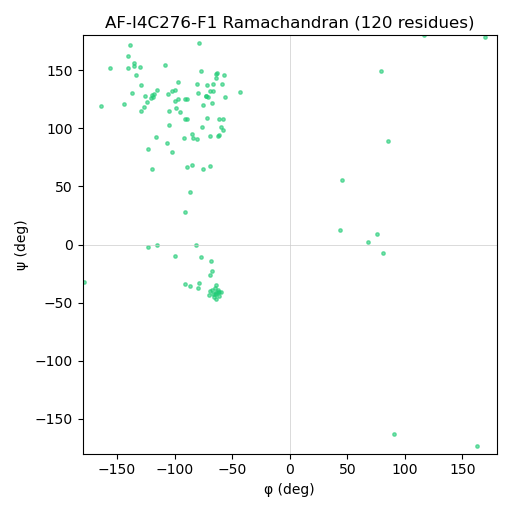 1
ATOM 744 O O . VAL A 1 99 ? 16.739 2.446 -1.873 1.00 72.50 99 VAL A O 1
ATOM 747 N N . LYS A 1 100 ? 17.668 0.625 -0.945 1.00 55.34 100 LYS A N 1
ATOM 748 C CA . LYS A 1 100 ? 19.003 1.188 -0.680 1.00 55.34 100 LYS A CA 1
ATOM 749 C C . LYS A 1 100 ? 19.926 0.859 -1.862 1.00 55.34 100 LYS A C 1
ATOM 751 O O . LYS A 1 100 ? 20.822 0.037 -1.711 1.00 55.34 100 LYS A O 1
ATOM 756 N N . SER A 1 101 ? 19.708 1.433 -3.043 1.00 48.78 101 SER A N 1
ATOM 757 C CA . SER A 1 101 ? 20.672 1.278 -4.145 1.00 48.78 101 SER A CA 1
ATOM 758 C C . SER A 1 101 ? 21.455 2.581 -4.344 1.00 48.78 101 SER A C 1
ATOM 760 O O . SER A 1 101 ? 20.829 3.641 -4.406 1.00 48.78 101 SER A O 1
ATOM 762 N N . PRO A 1 102 ? 22.802 2.537 -4.399 1.00 50.56 102 PRO A N 1
ATOM 763 C CA . PRO A 1 102 ? 23.656 3.723 -4.509 1.00 50.56 102 PRO A CA 1
ATOM 764 C C . PRO A 1 102 ? 23.549 4.443 -5.865 1.00 50.56 102 PRO A C 1
ATOM 766 O O . PRO A 1 102 ? 23.937 5.606 -5.959 1.00 50.56 102 PRO A O 1
ATOM 769 N N . ASP A 1 103 ? 22.963 3.807 -6.883 1.00 56.34 103 ASP A N 1
ATOM 770 C CA . ASP A 1 103 ? 22.856 4.356 -8.236 1.00 56.34 103 ASP A CA 1
ATOM 771 C C . ASP A 1 103 ? 21.452 4.915 -8.532 1.00 56.34 103 ASP A C 1
ATOM 773 O O . ASP A 1 103 ? 20.605 4.306 -9.174 1.00 56.34 103 ASP A O 1
ATOM 777 N N . SER A 1 104 ? 21.235 6.127 -8.019 1.00 52.72 104 SER A N 1
ATOM 778 C CA . SER A 1 104 ? 20.460 7.270 -8.551 1.00 52.72 104 SER A CA 1
ATOM 779 C C . SER A 1 104 ? 19.069 7.124 -9.202 1.00 52.72 104 SER A C 1
ATOM 781 O O . SER A 1 104 ? 18.564 8.121 -9.719 1.00 52.72 104 SER A O 1
ATOM 783 N N . PHE A 1 105 ? 18.373 5.993 -9.115 1.00 58.75 105 PHE A N 1
ATOM 784 C CA . PHE A 1 105 ? 16.939 5.951 -9.423 1.00 58.75 105 PHE A CA 1
ATOM 785 C C . PHE A 1 105 ? 16.138 5.812 -8.132 1.00 58.75 105 PHE A C 1
ATOM 787 O O . PHE A 1 105 ? 15.847 4.708 -7.690 1.00 58.75 105 PHE A O 1
ATOM 794 N N . SER A 1 106 ? 15.816 6.946 -7.498 1.00 66.31 106 SER A N 1
ATOM 795 C CA . SER A 1 106 ? 14.855 6.986 -6.388 1.00 66.31 106 SER A CA 1
ATOM 796 C C . SER A 1 106 ? 13.452 6.872 -6.987 1.00 66.31 106 SER A C 1
ATOM 798 O O . SER A 1 106 ? 12.968 7.846 -7.581 1.00 66.31 106 SER A O 1
ATOM 800 N N . PRO A 1 107 ? 12.809 5.692 -6.944 1.00 76.75 107 PRO A N 1
ATOM 801 C CA . PRO A 1 107 ? 11.543 5.506 -7.624 1.00 76.75 107 PRO A CA 1
ATOM 802 C C . PRO A 1 107 ? 10.467 6.280 -6.861 1.00 76.75 107 PRO A C 1
ATOM 804 O O . PRO A 1 107 ? 10.440 6.309 -5.628 1.00 76.75 107 PRO A O 1
ATOM 807 N N . ARG A 1 108 ? 9.594 6.970 -7.601 1.00 85.69 108 ARG A N 1
ATOM 808 C CA . ARG A 1 108 ? 8.566 7.816 -6.987 1.00 85.69 108 ARG A CA 1
ATOM 809 C C . ARG A 1 108 ? 7.557 6.953 -6.225 1.00 85.69 108 ARG A C 1
ATOM 811 O O . ARG A 1 108 ? 7.137 5.935 -6.779 1.00 85.69 108 ARG A O 1
ATOM 818 N N . PRO A 1 109 ? 7.121 7.376 -5.027 1.00 90.88 109 PRO A N 1
ATOM 819 C CA . PRO A 1 109 ? 6.043 6.703 -4.320 1.00 90.88 109 PRO A CA 1
ATOM 820 C C . PRO A 1 109 ? 4.773 6.638 -5.172 1.00 90.88 109 PRO A C 1
ATOM 822 O O . PRO A 1 109 ? 4.483 7.564 -5.934 1.00 90.88 109 PRO A O 1
ATOM 825 N N . VAL A 1 110 ? 4.017 5.554 -5.029 1.00 93.50 110 VAL A N 1
ATOM 826 C CA . VAL A 1 110 ? 2.776 5.319 -5.776 1.00 93.50 110 VAL A CA 1
ATOM 827 C C . VAL A 1 110 ? 1.602 5.297 -4.811 1.00 93.50 110 VAL A C 1
ATOM 829 O O . VAL A 1 110 ? 1.657 4.654 -3.764 1.00 93.50 110 VAL A O 1
ATOM 832 N N . HIS A 1 111 ? 0.538 6.019 -5.151 1.00 94.69 111 HIS A N 1
ATOM 833 C CA . HIS A 1 111 ? -0.693 6.015 -4.370 1.00 94.69 111 HIS A CA 1
ATOM 834 C C . HIS A 1 111 ? -1.535 4.792 -4.710 1.00 94.69 111 HIS A C 1
ATOM 836 O O . HIS A 1 111 ? -1.685 4.435 -5.880 1.00 94.69 111 HIS A O 1
ATOM 842 N N . VAL A 1 112 ? -2.102 4.180 -3.677 1.00 95.88 112 VAL A N 1
ATOM 843 C CA . VAL A 1 112 ? -2.900 2.963 -3.800 1.00 95.88 112 VAL A CA 1
ATOM 844 C C . VAL A 1 112 ? -4.176 3.060 -2.972 1.00 95.88 112 VAL A C 1
ATOM 846 O O . VAL A 1 112 ? -4.231 3.777 -1.964 1.00 95.88 112 VAL A O 1
ATOM 84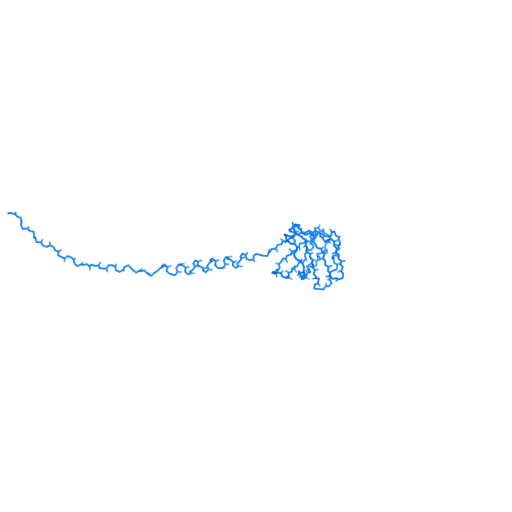9 N N . LEU A 1 113 ? -5.197 2.327 -3.399 1.00 96.12 113 LEU A N 1
ATOM 850 C CA . LEU A 1 113 ? -6.398 2.060 -2.620 1.00 96.12 113 LEU A CA 1
ATOM 851 C C . LEU A 1 113 ? -6.270 0.698 -1.950 1.00 96.12 113 LEU A C 1
ATOM 853 O O . LEU A 1 113 ? -5.786 -0.250 -2.555 1.00 96.12 113 LEU A O 1
ATOM 857 N N . ILE A 1 114 ? -6.709 0.602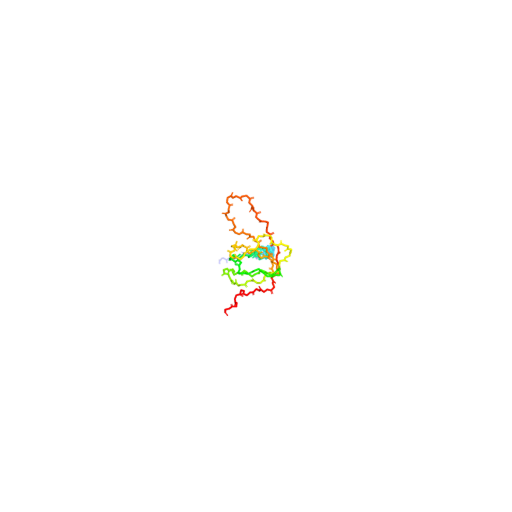 -0.703 1.00 93.94 114 ILE A N 1
ATOM 858 C CA . ILE A 1 114 ? -6.715 -0.659 0.038 1.00 93.94 114 ILE A CA 1
ATOM 859 C C . ILE A 1 114 ? -8.051 -1.337 -0.255 1.00 93.94 114 ILE A C 1
ATOM 861 O O . ILE A 1 114 ? -9.092 -0.852 0.191 1.00 93.94 114 ILE A O 1
ATOM 865 N N . THR A 1 115 ? -8.028 -2.415 -1.039 1.00 92.44 115 THR A N 1
ATOM 866 C CA . THR A 1 115 ? -9.234 -3.182 -1.395 1.00 92.44 115 THR A CA 1
ATOM 867 C C . THR A 1 115 ? -9.480 -4.309 -0.404 1.00 92.44 115 THR A C 1
ATOM 869 O O . THR A 1 115 ? -10.630 -4.586 -0.062 1.00 92.44 115 THR A O 1
ATOM 872 N N . ARG A 1 116 ? -8.404 -4.899 0.128 1.00 89.19 116 ARG A N 1
ATOM 873 C CA . ARG A 1 116 ? -8.455 -5.841 1.243 1.00 89.19 116 ARG A CA 1
ATOM 874 C C . ARG A 1 116 ? -7.341 -5.559 2.235 1.00 89.19 116 ARG A C 1
ATOM 876 O O . ARG A 1 116 ? -6.169 -5.459 1.876 1.00 89.19 116 ARG A O 1
ATOM 883 N N . ASP A 1 117 ? -7.740 -5.485 3.495 1.00 85.12 117 ASP A N 1
ATOM 884 C CA . ASP A 1 117 ? -6.860 -5.358 4.645 1.00 85.12 117 ASP A CA 1
ATOM 885 C C . ASP A 1 117 ? -7.026 -6.609 5.510 1.00 85.12 117 ASP A C 1
ATOM 887 O O . ASP A 1 117 ? -7.937 -6.683 6.330 1.00 85.12 117 ASP A O 1
ATOM 891 N N . ALA A 1 118 ? -6.184 -7.617 5.271 1.00 84.31 118 ALA A N 1
ATOM 892 C CA . ALA A 1 118 ? -6.204 -8.869 6.024 1.00 84.31 118 ALA A CA 1
ATOM 893 C C . ALA A 1 118 ? -5.272 -8.811 7.244 1.00 84.31 118 ALA A C 1
ATOM 895 O O . ALA A 1 118 ? -4.744 -9.834 7.688 1.00 84.31 118 ALA A O 1
ATOM 896 N N . ARG A 1 119 ? -5.035 -7.616 7.807 1.00 71.62 119 ARG A N 1
ATOM 897 C CA . ARG A 1 119 ? -4.488 -7.521 9.161 1.00 71.62 119 ARG A CA 1
ATOM 898 C C . ARG A 1 119 ? -5.442 -8.288 10.081 1.00 71.62 119 ARG A C 1
ATOM 900 O O . ARG A 1 119 ? -6.638 -8.017 10.081 1.00 71.62 119 ARG A O 1
ATOM 907 N N . TYR A 1 120 ? -4.910 -9.227 10.861 1.00 65.62 120 TYR A N 1
ATOM 908 C CA . TYR A 1 120 ? -5.658 -10.032 11.842 1.00 65.62 120 TYR A CA 1
ATOM 909 C C . TYR A 1 120 ? -6.549 -11.164 11.293 1.00 65.62 120 TYR A C 1
ATOM 911 O O . TYR A 1 120 ? -7.288 -11.759 12.076 1.00 65.62 120 TYR A O 1
ATOM 919 N N . GLU A 1 121 ? -6.480 -11.499 10.002 1.00 63.47 121 GLU A N 1
ATOM 920 C CA . GLU A 1 121 ? -7.040 -12.765 9.507 1.00 63.47 121 GLU A CA 1
ATOM 921 C C . GLU A 1 121 ? -5.980 -13.871 9.699 1.00 63.47 121 GLU A C 1
ATOM 923 O O . GLU A 1 121 ? -5.048 -13.978 8.903 1.00 63.47 121 GLU A O 1
ATOM 928 N N . GLU A 1 122 ? -6.073 -14.612 10.816 1.00 49.66 122 GLU A N 1
ATOM 929 C CA . GLU A 1 122 ? -5.285 -15.835 11.097 1.00 49.66 122 GLU A CA 1
ATOM 930 C C . GLU A 1 122 ? -5.674 -17.011 10.187 1.00 49.66 122 GLU A C 1
ATOM 932 O O . GLU A 1 122 ? -6.891 -17.223 9.961 1.00 49.66 122 GLU A O 1
#

Mean predicted aligned error: 14.39 Å

Nearest PDB structures (foldseek):
  7upn-assembly1_F  TM=2.406E-01  e=9.135E+00  Visna-maedi virus

pLDDT: mean 77.36, std 19.6, range [33.69, 97.06]

Organism: Desulfomonile tiedjei (strain ATCC 49306 / DSM 6799 / DCB-1) (NCBI:txid706587)